Protein AF-A8DVW3-F1 (afdb_monomer)

Foldseek 3Di:
DVVLVVLQVVLLVVQVVVCVVQQKDQVDDDPVQWDADPPNHIDGHPSVPIDRPVVVVPD

Solvent-accessible surface area (backbone atoms only — not comparable to full-atom values): 3526 Å² total; per-residue (Å²): 121,82,66,48,59,56,40,28,54,51,29,46,52,53,47,54,52,52,31,52,75,67,42,35,49,57,89,64,90,46,76,93,32,44,48,75,50,78,95,34,38,34,43,78,49,77,55,91,74,39,45,53,65,68,74,69,70,80,115

InterPro domains:
  IPR000719 Protein kinase domain [PS50011] (1-59)
  IPR001245 Serine-threonine/tyrosine-protein kinase, catalytic domain [PF07714] (6-57)
  IPR008266 Tyrosine-protein kinase, active site [PS00109] (24-36)
  IPR011009 Protein kinase-like domain superfamily [SSF56112] (8-56)
  IPR050122 Receptor Tyrosine Kinase [PTHR24416] (6-57)

Radius of gyration: 13.4 Å; Cα contacts (8 Å, |Δi|>4): 63; chains: 1; bounding box: 32×19×42 Å

Secondary structure (DSSP, 8-state):
-THHHHHHHHHHHHHHHHHHHTTEE-S---GGGEEE-GGG-EEE--GGG-EEGGGGS--

Sequence (59 aa):
TLEGGVGIALGVARGMAYLAEKKCVHRDLAARNIFLGNSGTAKISNIGISQDIYERQFY

pLDDT: mean 80.41, std 14.77, range [44.03, 95.31]

Nearest PDB structures (foldseek):
  3zfx-assembly5_E  TM=9.055E-01  e=3.512E-04  Hom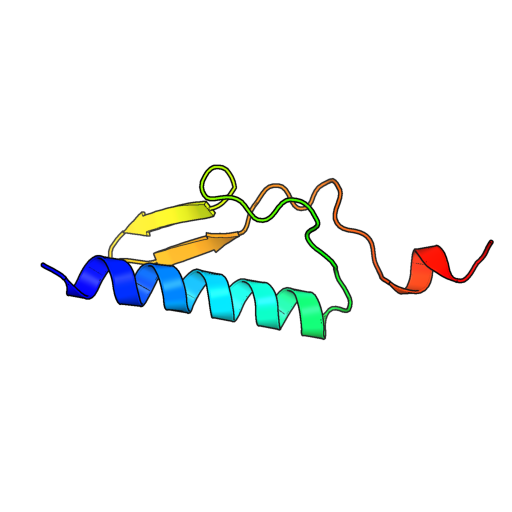o sapiens
  4ueu-assembly1_A  TM=9.501E-01  e=7.688E-04  synthetic construct
  3g6h-assembly1_A  TM=8.564E-01  e=1.098E-03  Gallus gallus
  2brh-assembly1_A  TM=9.209E-01  e=2.708E-02  Homo sapiens
  2ym8-assembly1_A  TM=8.812E-01  e=3.123E-02  Homo sapiens

Organism: Nematostella vectensis (NCBI:txid45351)

Structure (mmCIF, N/CA/C/O backbone):
data_AF-A8DVW3-F1
#
_entry.id   AF-A8DVW3-F1
#
loop_
_atom_site.group_PDB
_atom_site.id
_atom_site.type_symbol
_atom_site.label_atom_id
_atom_site.label_alt_id
_atom_site.label_comp_id
_atom_site.label_asym_id
_atom_site.label_entity_id
_atom_site.label_seq_id
_atom_site.pdbx_PDB_ins_code
_atom_site.Cartn_x
_atom_site.Cartn_y
_atom_site.Cartn_z
_atom_site.occupancy
_atom_site.B_iso_or_equiv
_atom_site.auth_seq_id
_atom_site.auth_comp_id
_atom_site.auth_asym_id
_atom_site.auth_atom_id
_atom_site.pdbx_PDB_model_num
ATOM 1 N N . THR A 1 1 ? 5.782 -4.028 -22.537 1.00 5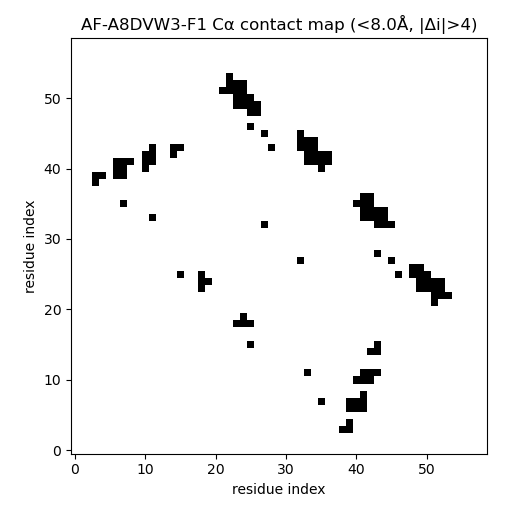2.00 1 THR A N 1
ATOM 2 C CA . THR A 1 1 ? 5.933 -5.280 -21.763 1.00 52.00 1 THR A CA 1
ATOM 3 C C . THR A 1 1 ? 4.766 -5.398 -20.806 1.00 52.00 1 THR A C 1
ATOM 5 O O . THR A 1 1 ? 4.581 -4.516 -19.979 1.00 52.00 1 THR A O 1
ATOM 8 N N . LEU A 1 2 ? 3.942 -6.438 -20.951 1.00 55.47 2 LEU A N 1
ATOM 9 C CA . LEU A 1 2 ? 2.739 -6.670 -20.130 1.00 55.47 2 LEU A CA 1
ATOM 10 C C . LEU A 1 2 ? 3.056 -6.889 -18.633 1.00 55.47 2 LEU A C 1
ATOM 12 O O . LEU A 1 2 ? 2.176 -6.764 -17.788 1.00 55.47 2 LEU A O 1
ATOM 16 N N . GLU A 1 3 ? 4.324 -7.138 -18.296 1.00 60.12 3 GLU A N 1
ATOM 17 C CA . GLU A 1 3 ? 4.790 -7.395 -16.927 1.00 60.12 3 GLU A CA 1
ATOM 18 C C . GLU A 1 3 ? 4.673 -6.192 -15.980 1.0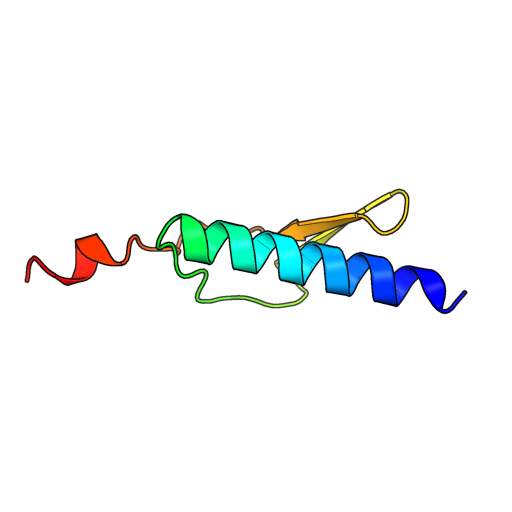0 60.12 3 GLU A C 1
ATOM 20 O O . GLU A 1 3 ? 4.464 -6.367 -14.781 1.00 60.12 3 GLU A O 1
ATOM 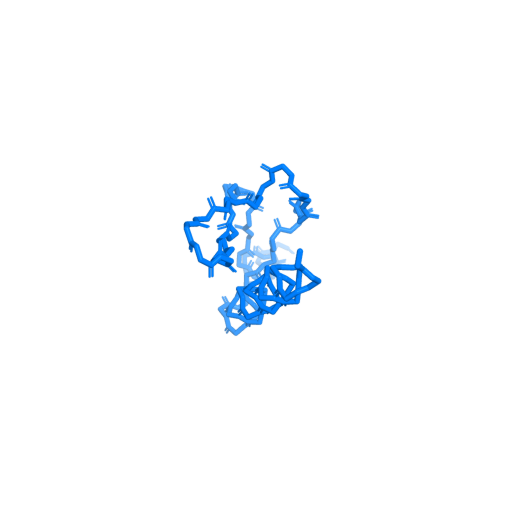25 N N . GLY A 1 4 ? 4.737 -4.961 -16.502 1.00 66.06 4 GLY A N 1
ATOM 26 C CA . GLY A 1 4 ? 4.673 -3.759 -15.665 1.00 66.06 4 GLY A CA 1
ATOM 27 C C . GLY A 1 4 ? 3.325 -3.580 -14.958 1.00 66.06 4 GLY A C 1
ATOM 28 O O . GLY A 1 4 ? 3.283 -3.159 -13.805 1.00 66.06 4 GLY A O 1
ATOM 29 N N . GLY A 1 5 ? 2.220 -3.944 -15.620 1.00 75.94 5 GLY A N 1
ATOM 30 C CA . GLY A 1 5 ? 0.869 -3.774 -15.071 1.00 75.94 5 GLY A CA 1
ATOM 31 C C . GLY A 1 5 ? 0.560 -4.731 -13.917 1.00 75.94 5 GLY A C 1
ATOM 32 O O . GLY A 1 5 ? -0.073 -4.335 -12.938 1.00 75.94 5 GLY A O 1
ATOM 33 N N . VAL A 1 6 ? 1.057 -5.969 -13.996 1.00 84.44 6 VAL A N 1
ATOM 34 C CA . VAL A 1 6 ? 0.844 -6.993 -12.960 1.00 84.44 6 VAL A CA 1
ATOM 35 C C . VAL A 1 6 ? 1.562 -6.614 -11.662 1.00 84.44 6 VAL A C 1
ATOM 37 O O . VAL A 1 6 ? 0.974 -6.724 -10.586 1.00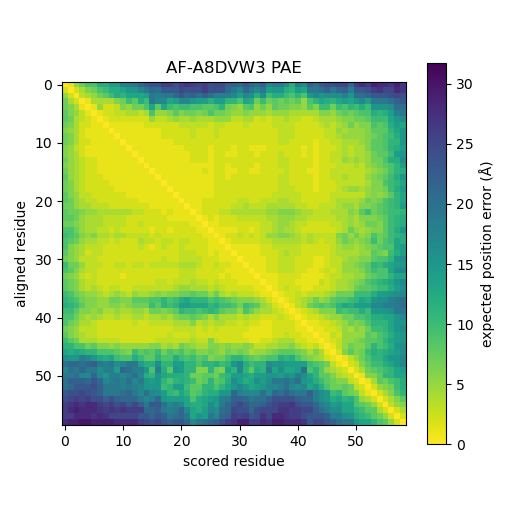 84.44 6 VAL A O 1
ATOM 40 N N . GLY A 1 7 ? 2.796 -6.101 -11.750 1.00 87.06 7 GLY A N 1
ATOM 41 C CA . GLY A 1 7 ? 3.552 -5.630 -10.582 1.00 87.06 7 GLY A CA 1
ATOM 42 C C . GLY A 1 7 ? 2.860 -4.474 -9.853 1.00 87.06 7 GLY A C 1
ATOM 43 O O . GLY A 1 7 ? 2.746 -4.489 -8.626 1.00 87.06 7 GLY A O 1
ATOM 44 N N . ILE A 1 8 ? 2.305 -3.528 -10.616 1.00 89.38 8 ILE A N 1
ATOM 45 C CA . ILE A 1 8 ? 1.554 -2.387 -10.081 1.00 89.38 8 ILE A CA 1
ATOM 46 C C . ILE A 1 8 ? 0.295 -2.862 -9.350 1.00 89.38 8 ILE A C 1
ATOM 48 O O . ILE A 1 8 ? 0.081 -2.493 -8.194 1.00 89.38 8 ILE A O 1
ATOM 52 N N . ALA A 1 9 ? -0.515 -3.713 -9.988 1.00 90.81 9 ALA A N 1
ATOM 53 C CA . ALA A 1 9 ? -1.742 -4.234 -9.387 1.00 90.81 9 ALA A CA 1
ATOM 54 C C . ALA A 1 9 ? -1.455 -5.021 -8.096 1.00 90.81 9 ALA A C 1
ATOM 56 O O . ALA A 1 9 ? -2.135 -4.830 -7.085 1.00 90.81 9 ALA A O 1
ATOM 57 N N . LEU A 1 10 ? -0.402 -5.844 -8.098 1.00 91.69 10 LEU A N 1
ATOM 58 C CA . LEU A 1 10 ? 0.038 -6.584 -6.918 1.00 91.69 10 LEU A CA 1
ATOM 59 C C . LEU A 1 10 ? 0.508 -5.652 -5.790 1.00 91.69 10 LEU A C 1
ATOM 61 O O . LEU A 1 10 ? 0.199 -5.898 -4.623 1.00 91.69 10 LEU A O 1
ATOM 65 N N . GLY A 1 11 ? 1.229 -4.576 -6.118 1.00 91.81 11 G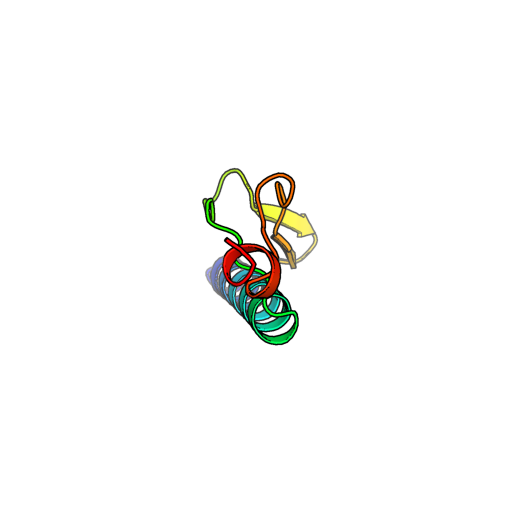LY A N 1
ATOM 66 C CA . GLY A 1 11 ? 1.655 -3.564 -5.148 1.00 91.81 11 GLY A CA 1
ATOM 67 C C . GLY A 1 11 ? 0.471 -2.869 -4.473 1.00 91.81 11 GLY A C 1
ATOM 68 O O . GLY A 1 11 ? 0.430 -2.770 -3.245 1.00 91.81 11 GLY A O 1
ATOM 69 N N . VAL A 1 12 ? -0.534 -2.473 -5.260 1.00 93.81 12 VA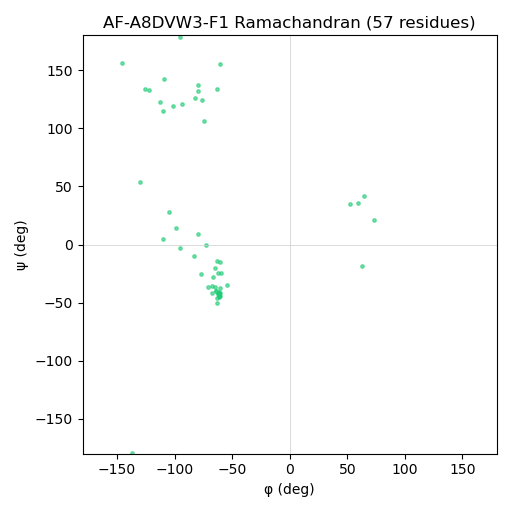L A N 1
ATOM 70 C CA . VAL A 1 12 ? -1.775 -1.875 -4.738 1.00 93.81 12 VAL A CA 1
ATOM 71 C C . VAL A 1 12 ? -2.533 -2.864 -3.851 1.00 93.81 12 VAL A C 1
ATOM 73 O O . VAL A 1 12 ? -2.935 -2.507 -2.744 1.00 93.81 12 VAL A O 1
ATOM 76 N N . ALA A 1 13 ? -2.683 -4.121 -4.279 1.00 94.56 13 ALA A N 1
ATOM 77 C CA . ALA A 1 13 ? -3.367 -5.146 -3.491 1.00 94.56 13 ALA A CA 1
ATOM 78 C C . ALA A 1 13 ? -2.681 -5.389 -2.134 1.00 94.56 13 ALA A C 1
ATOM 80 O O . ALA A 1 13 ? -3.348 -5.424 -1.099 1.00 94.56 13 ALA A O 1
ATOM 81 N N . ARG A 1 14 ? -1.344 -5.483 -2.119 1.00 94.69 14 ARG A N 1
ATOM 82 C CA . ARG A 1 14 ? -0.552 -5.620 -0.883 1.00 94.69 14 ARG A CA 1
ATOM 83 C C . ARG A 1 14 ? -0.719 -4.417 0.044 1.00 94.69 14 ARG A C 1
ATOM 85 O O . ARG A 1 14 ? -0.882 -4.597 1.247 1.00 94.69 14 ARG A O 1
ATOM 92 N N . GLY A 1 15 ? -0.720 -3.204 -0.508 1.00 93.38 15 GLY A N 1
ATOM 93 C CA . GLY A 1 15 ? -0.956 -1.987 0.268 1.00 93.38 15 GLY A CA 1
ATOM 94 C C . GLY A 1 15 ? -2.343 -1.964 0.919 1.00 93.38 15 GLY A C 1
ATOM 95 O O . GLY A 1 15 ? -2.458 -1.658 2.102 1.00 93.38 15 GLY A O 1
ATOM 96 N N . MET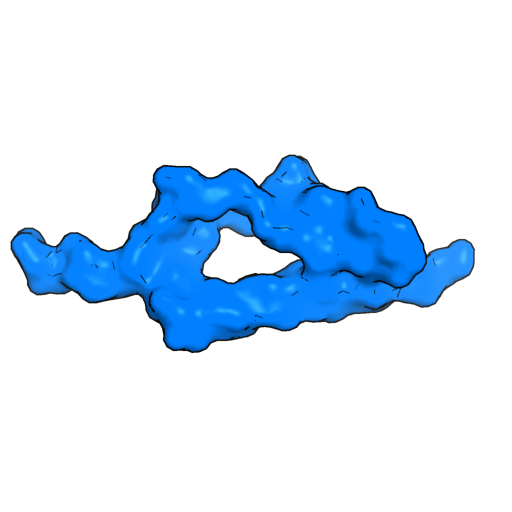 A 1 16 ? -3.394 -2.341 0.182 1.00 94.25 16 MET A N 1
ATOM 97 C CA . MET A 1 16 ? -4.757 -2.390 0.725 1.00 94.25 16 MET A CA 1
ATOM 98 C C . MET A 1 16 ? -4.927 -3.490 1.778 1.00 94.25 16 MET A C 1
ATOM 100 O O . MET A 1 16 ? -5.625 -3.274 2.767 1.00 94.25 16 MET A O 1
ATOM 104 N N . ALA A 1 17 ? -4.261 -4.637 1.606 1.00 95.31 17 ALA A N 1
ATOM 105 C CA . ALA A 1 17 ? -4.234 -5.694 2.615 1.00 95.31 17 ALA A CA 1
ATOM 106 C C . ALA A 1 17 ? -3.580 -5.214 3.923 1.00 95.31 17 ALA A C 1
ATOM 108 O O . ALA A 1 17 ? -4.118 -5.456 5.001 1.00 95.31 17 ALA A O 1
ATOM 109 N N . TYR A 1 18 ? -2.477 -4.463 3.830 1.00 93.12 18 TYR A N 1
ATOM 110 C CA . TYR A 1 18 ? -1.833 -3.851 4.994 1.00 93.12 18 TYR A CA 1
ATOM 111 C C . TYR A 1 18 ? -2.759 -2.859 5.714 1.00 93.12 18 TYR A C 1
ATOM 113 O O . TYR A 1 18 ? -2.864 -2.886 6.939 1.00 93.12 18 TYR A O 1
ATOM 121 N N . LEU A 1 19 ? -3.479 -2.009 4.974 1.00 90.12 19 LEU A N 1
ATOM 122 C CA . LEU A 1 19 ? -4.452 -1.094 5.581 1.00 90.12 19 LEU A CA 1
ATOM 123 C C . LEU A 1 19 ? -5.578 -1.853 6.298 1.00 90.12 19 LEU A C 1
ATOM 125 O O . LEU A 1 19 ? -5.941 -1.485 7.416 1.00 90.12 19 LEU A O 1
ATOM 129 N N . ALA A 1 20 ? -6.073 -2.945 5.709 1.00 89.81 20 ALA A N 1
ATOM 130 C CA . ALA A 1 20 ? -7.087 -3.793 6.332 1.00 89.81 20 ALA A CA 1
ATOM 131 C C . ALA A 1 20 ? -6.590 -4.430 7.643 1.00 89.81 20 ALA A C 1
ATOM 133 O O . ALA A 1 20 ? -7.314 -4.413 8.639 1.00 89.81 20 ALA A O 1
ATOM 134 N N . GLU A 1 21 ? -5.346 -4.920 7.683 1.00 92.25 21 GLU A N 1
ATOM 135 C CA . GLU A 1 21 ? -4.716 -5.439 8.908 1.00 92.25 21 GLU A CA 1
ATOM 136 C C . GLU A 1 21 ? -4.622 -4.361 10.001 1.00 92.25 21 GLU A C 1
ATOM 138 O O . GLU A 1 21 ? -4.853 -4.631 11.181 1.00 92.25 21 GLU A O 1
ATOM 143 N N . LYS A 1 22 ? -4.354 -3.111 9.606 1.00 88.12 22 LYS A N 1
ATOM 144 C CA . LYS A 1 22 ? -4.342 -1.943 10.500 1.00 88.12 22 LYS A CA 1
ATOM 145 C C . LYS A 1 22 ? -5.730 -1.384 10.812 1.00 88.12 22 LYS A C 1
ATOM 147 O O . LYS A 1 22 ? -5.809 -0.318 11.411 1.00 88.12 22 LYS A O 1
ATOM 152 N N . LYS A 1 23 ? -6.808 -2.076 10.420 1.00 86.75 23 LYS A N 1
ATOM 153 C CA . LYS A 1 23 ? -8.200 -1.630 10.614 1.00 86.75 23 LYS A CA 1
ATOM 154 C C . LYS A 1 23 ? -8.432 -0.215 10.081 1.00 86.75 23 LYS A C 1
ATOM 156 O O . LYS A 1 23 ? -9.205 0.559 10.634 1.00 86.75 23 LYS A O 1
ATOM 161 N N . CYS A 1 24 ? -7.754 0.108 8.988 1.00 84.38 24 CYS A N 1
ATOM 162 C CA . CYS A 1 24 ? -7.760 1.412 8.358 1.00 84.38 24 CYS A CA 1
ATOM 163 C C . CYS A 1 24 ? -8.457 1.298 7.001 1.00 84.38 24 CYS A C 1
ATOM 165 O O . CYS A 1 24 ? -8.070 0.499 6.145 1.00 84.38 24 CYS A O 1
ATOM 167 N N . VAL A 1 25 ? -9.510 2.087 6.794 1.00 87.12 25 VAL A N 1
ATOM 168 C CA . VAL A 1 25 ? -10.250 2.096 5.524 1.00 87.12 25 VAL A CA 1
ATOM 169 C C . VAL A 1 25 ? -9.823 3.309 4.704 1.00 87.12 25 VAL A C 1
ATOM 171 O O . VAL A 1 25 ? -10.063 4.435 5.125 1.00 87.12 25 VAL A O 1
ATOM 174 N N . HIS A 1 26 ? -9.265 3.079 3.511 1.00 88.75 26 HIS A N 1
ATOM 175 C CA . HIS A 1 26 ? -8.733 4.141 2.643 1.00 88.75 26 HIS A CA 1
ATOM 176 C C . HIS A 1 26 ? -9.793 5.135 2.132 1.00 88.75 26 HIS A C 1
ATOM 178 O O . HIS A 1 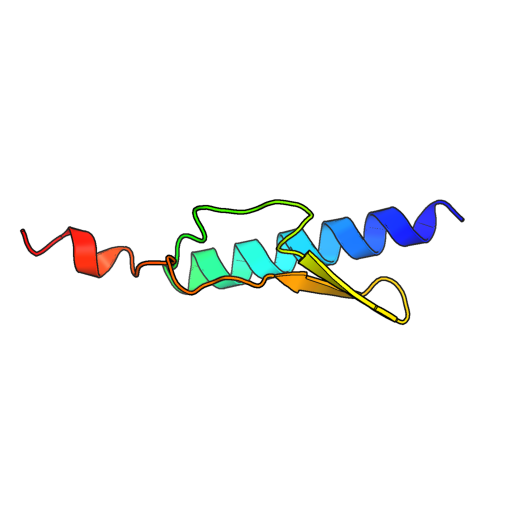26 ? -9.551 6.334 2.049 1.00 88.75 26 HIS A O 1
ATOM 184 N N . ARG A 1 27 ? -10.980 4.628 1.763 1.00 87.25 27 ARG A N 1
ATOM 185 C CA . ARG A 1 27 ? -12.165 5.366 1.256 1.00 87.25 27 ARG A CA 1
ATOM 186 C C . ARG A 1 27 ? -12.026 6.130 -0.062 1.00 87.25 27 ARG A C 1
ATOM 188 O O . ARG A 1 27 ? -13.048 6.372 -0.689 1.00 87.25 27 ARG A O 1
ATOM 195 N N . ASP A 1 28 ? -10.817 6.436 -0.516 1.00 88.44 28 ASP A N 1
ATOM 196 C CA . ASP A 1 28 ? -10.587 7.053 -1.830 1.00 88.44 28 ASP A CA 1
ATOM 197 C C . ASP A 1 28 ? -9.508 6.308 -2.630 1.00 88.44 28 ASP A C 1
ATOM 199 O O . ASP A 1 28 ? -8.481 6.864 -3.011 1.00 88.44 28 ASP A O 1
ATOM 203 N N . LEU A 1 29 ? -9.668 4.992 -2.807 1.00 91.56 29 LEU A N 1
ATOM 204 C CA . LEU A 1 29 ? -8.727 4.218 -3.621 1.00 91.56 29 LEU A CA 1
ATOM 205 C C . LEU A 1 29 ? -8.979 4.513 -5.106 1.00 91.56 29 LEU A C 1
ATOM 207 O O . LEU A 1 29 ? -9.955 4.044 -5.687 1.00 91.56 29 LEU A O 1
ATOM 211 N N . ALA A 1 30 ? -8.083 5.280 -5.719 1.00 91.88 30 ALA A N 1
ATOM 212 C CA . ALA A 1 30 ? -8.149 5.655 -7.125 1.00 91.88 30 ALA A CA 1
ATOM 213 C C . ALA A 1 30 ? -6.738 5.757 -7.711 1.00 91.88 30 ALA A C 1
ATOM 215 O O . ALA A 1 30 ? -5.790 6.034 -6.982 1.00 91.88 30 ALA A O 1
ATOM 216 N N . ALA A 1 31 ? -6.597 5.604 -9.032 1.00 91.44 31 ALA A N 1
ATOM 217 C CA . ALA A 1 31 ? -5.294 5.642 -9.709 1.00 91.44 31 ALA A CA 1
ATOM 218 C C . ALA A 1 31 ? -4.482 6.919 -9.405 1.00 91.44 31 ALA A C 1
ATOM 220 O O . ALA A 1 31 ? -3.270 6.849 -9.243 1.00 91.44 31 ALA A O 1
ATOM 221 N N . ARG A 1 32 ? -5.150 8.070 -9.243 1.00 93.31 32 ARG A N 1
ATOM 222 C CA . ARG A 1 32 ? -4.522 9.348 -8.848 1.00 93.31 32 ARG A CA 1
ATOM 223 C C . ARG A 1 32 ? -3.859 9.325 -7.461 1.00 93.31 32 ARG A C 1
ATOM 225 O O . ARG A 1 32 ? -2.954 10.109 -7.214 1.00 93.31 32 ARG A O 1
ATOM 232 N N . ASN A 1 33 ? -4.305 8.427 -6.582 1.00 92.38 33 ASN A N 1
ATOM 233 C CA . ASN A 1 33 ? -3.785 8.227 -5.227 1.00 92.38 33 ASN A CA 1
ATOM 234 C C . ASN A 1 33 ? -2.803 7.042 -5.168 1.00 92.38 33 ASN A C 1
ATOM 236 O O . ASN A 1 33 ? -2.488 6.539 -4.090 1.00 92.38 33 ASN A O 1
ATOM 240 N N . ILE A 1 34 ? -2.333 6.564 -6.325 1.00 93.31 34 ILE A N 1
ATOM 241 C CA . ILE A 1 34 ? -1.283 5.556 -6.423 1.00 93.31 34 ILE A CA 1
ATOM 242 C C . ILE A 1 34 ? -0.030 6.220 -6.985 1.00 93.31 34 ILE A C 1
ATOM 244 O O . ILE A 1 34 ? 0.010 6.636 -8.141 1.00 93.31 34 ILE A O 1
ATOM 248 N N . PHE A 1 35 ? 1.021 6.282 -6.174 1.00 92.06 35 PHE A N 1
ATOM 249 C CA . PHE A 1 35 ? 2.341 6.672 -6.650 1.00 92.06 35 PHE A CA 1
ATOM 250 C C . PHE A 1 35 ? 3.031 5.471 -7.287 1.00 92.06 35 PHE A C 1
ATOM 252 O O . PHE A 1 35 ? 3.178 4.421 -6.657 1.00 92.06 35 PHE A O 1
ATOM 259 N N . LEU A 1 36 ? 3.478 5.644 -8.528 1.00 91.62 36 LEU A N 1
ATOM 260 C CA . LEU A 1 36 ? 4.290 4.664 -9.234 1.00 91.62 36 LEU A CA 1
ATOM 261 C C . LEU A 1 36 ? 5.764 5.009 -9.036 1.00 91.62 36 LEU A C 1
ATOM 263 O O . LEU A 1 36 ? 6.205 6.105 -9.376 1.00 91.62 36 LEU A O 1
ATOM 267 N N . GLY A 1 37 ? 6.513 4.080 -8.459 1.00 84.38 37 GLY A N 1
ATOM 268 C CA . GLY A 1 37 ? 7.963 4.130 -8.425 1.00 84.38 37 GLY A CA 1
ATOM 269 C C . GLY A 1 37 ? 8.571 3.328 -9.571 1.00 84.38 37 GLY A C 1
ATOM 270 O O . GLY A 1 37 ? 7.885 2.678 -10.367 1.00 84.38 37 GLY A O 1
ATOM 271 N N . ASN A 1 38 ? 9.897 3.343 -9.634 1.00 80.56 38 ASN A N 1
ATOM 272 C CA . ASN A 1 38 ? 10.639 2.581 -10.628 1.00 80.56 38 ASN A CA 1
ATOM 273 C C . ASN A 1 38 ? 10.362 1.072 -10.479 1.00 80.56 38 ASN A C 1
ATOM 275 O O . ASN A 1 38 ? 10.004 0.581 -9.403 1.00 80.56 38 ASN A O 1
ATOM 279 N N . SER A 1 39 ? 10.533 0.337 -11.580 1.00 77.06 39 SER A N 1
ATOM 280 C CA . SER A 1 39 ? 10.430 -1.130 -11.612 1.00 77.06 39 SER A CA 1
ATOM 281 C C . SER A 1 39 ? 9.067 -1.690 -11.176 1.00 77.06 39 SER A C 1
ATOM 283 O O . SER A 1 39 ? 8.998 -2.739 -10.542 1.00 77.06 39 SER A O 1
ATOM 285 N N . GLY A 1 40 ? 7.968 -0.998 -11.504 1.00 74.44 40 GLY A N 1
ATOM 286 C CA . GLY A 1 40 ? 6.608 -1.497 -11.255 1.00 74.44 40 GLY A CA 1
ATOM 287 C C . GLY A 1 40 ? 6.186 -1.465 -9.783 1.00 74.44 40 GLY A C 1
ATOM 288 O O . GLY A 1 40 ? 5.270 -2.185 -9.389 1.00 74.44 40 GLY A O 1
ATOM 289 N N . THR A 1 41 ? 6.844 -0.643 -8.962 1.00 82.88 41 THR A N 1
ATOM 290 C CA . THR A 1 41 ? 6.455 -0.442 -7.563 1.00 82.88 41 THR A CA 1
ATOM 291 C C . THR A 1 41 ? 5.272 0.523 -7.470 1.00 82.88 41 THR A C 1
ATOM 293 O O . THR A 1 41 ? 5.285 1.588 -8.077 1.00 82.88 41 THR A O 1
ATOM 296 N N . ALA A 1 42 ? 4.242 0.163 -6.702 1.00 91.56 42 ALA A N 1
ATOM 297 C CA . ALA A 1 42 ? 3.062 0.997 -6.474 1.00 91.56 42 ALA A CA 1
ATOM 298 C C . ALA A 1 42 ? 2.873 1.255 -4.975 1.00 91.56 42 ALA A C 1
ATOM 300 O O . ALA A 1 42 ? 2.956 0.325 -4.170 1.00 91.56 42 ALA A O 1
ATOM 301 N N . LYS A 1 43 ? 2.624 2.512 -4.598 1.00 91.06 43 LYS A N 1
ATOM 302 C CA . LYS A 1 43 ? 2.382 2.937 -3.213 1.00 91.06 43 LYS A CA 1
ATOM 303 C C . LYS A 1 43 ? 1.065 3.694 -3.111 1.00 91.06 43 LYS A C 1
ATOM 305 O O . LYS A 1 43 ? 0.803 4.588 -3.907 1.00 91.06 43 LYS A O 1
ATOM 310 N N . ILE A 1 44 ? 0.269 3.345 -2.109 1.00 92.12 44 ILE A N 1
ATOM 311 C CA . ILE A 1 44 ? -1.012 3.993 -1.814 1.00 92.12 44 ILE A CA 1
ATOM 312 C C . ILE A 1 44 ? -0.755 5.300 -1.054 1.00 92.12 44 ILE A C 1
ATOM 314 O O . ILE A 1 44 ? 0.097 5.335 -0.164 1.00 92.12 44 ILE A O 1
ATOM 318 N N . SER A 1 45 ? -1.470 6.367 -1.407 1.00 89.56 45 SER A N 1
ATOM 319 C CA . SER A 1 45 ? -1.344 7.697 -0.805 1.00 89.56 45 SER A CA 1
ATOM 320 C C . SER A 1 45 ? -2.693 8.363 -0.548 1.00 89.56 45 SER A C 1
ATOM 322 O O . SER A 1 45 ? -3.732 7.794 -0.843 1.00 89.56 45 SER A O 1
ATOM 324 N N . ASN A 1 46 ? -2.678 9.585 -0.003 1.00 83.75 46 ASN A N 1
ATOM 325 C CA . ASN A 1 46 ? -3.883 10.335 0.368 1.00 83.75 46 ASN A CA 1
ATOM 326 C C . ASN A 1 46 ? -4.703 9.665 1.494 1.00 83.75 46 ASN A C 1
ATOM 328 O O . ASN A 1 46 ? -5.931 9.664 1.501 1.00 83.75 46 ASN A O 1
ATOM 332 N N . ILE A 1 47 ? -3.990 9.142 2.499 1.00 75.44 47 ILE A N 1
ATOM 333 C CA . ILE A 1 47 ? -4.549 8.489 3.698 1.00 75.44 47 ILE A CA 1
ATOM 334 C C . ILE A 1 47 ? -5.189 9.518 4.663 1.00 75.44 47 ILE A C 1
ATOM 336 O O . ILE A 1 47 ? -5.754 9.145 5.679 1.00 75.44 47 ILE A O 1
ATOM 340 N N . GLY A 1 48 ? -5.172 10.822 4.355 1.00 65.75 48 GLY A N 1
ATOM 341 C CA . GLY A 1 48 ? -5.645 11.895 5.249 1.00 65.75 48 GLY A CA 1
ATOM 342 C C . GLY A 1 48 ? -7.128 11.832 5.652 1.00 65.75 48 GLY A C 1
ATOM 343 O O . GLY A 1 48 ? -7.519 12.479 6.615 1.00 65.75 48 GLY A O 1
ATOM 344 N N . ILE A 1 49 ? -7.942 11.035 4.951 1.00 64.12 49 ILE A N 1
ATOM 345 C CA . ILE A 1 49 ? -9.346 10.730 5.298 1.00 64.12 49 ILE A CA 1
ATOM 346 C C . ILE A 1 49 ? -9.556 9.279 5.757 1.00 64.12 49 ILE A C 1
ATOM 348 O O . ILE A 1 49 ? -10.694 8.829 5.933 1.00 64.12 49 ILE A O 1
ATOM 352 N N . SER A 1 50 ? -8.473 8.517 5.887 1.00 66.56 50 SER A N 1
ATOM 353 C CA . SER A 1 50 ? -8.543 7.137 6.339 1.00 66.56 50 SER A CA 1
ATOM 354 C C . SER A 1 50 ? -8.757 7.130 7.843 1.00 66.56 50 SER A C 1
ATOM 356 O O . SER A 1 50 ? -8.007 7.752 8.587 1.00 66.56 50 SER A O 1
ATOM 358 N N . GLN A 1 51 ? -9.820 6.462 8.273 1.00 63.91 51 GLN A N 1
ATOM 359 C CA . GLN A 1 51 ? -10.221 6.404 9.676 1.00 63.91 51 GLN A CA 1
ATOM 360 C C . GLN A 1 51 ? -9.973 5.003 10.217 1.00 63.91 51 GLN A C 1
ATOM 362 O O . GLN A 1 51 ? -10.216 4.015 9.506 1.00 63.91 51 GLN A O 1
ATOM 367 N N . ASP A 1 52 ? -9.541 4.939 11.474 1.00 65.19 52 ASP A N 1
ATOM 368 C CA . ASP A 1 52 ? -9.558 3.703 12.245 1.00 65.19 52 ASP A CA 1
ATOM 369 C C . ASP A 1 52 ? -11.019 3.258 12.414 1.00 65.19 52 ASP A C 1
ATOM 371 O O . ASP A 1 52 ? -11.915 4.056 12.710 1.00 65.19 52 ASP A O 1
ATOM 375 N N . ILE A 1 53 ? -11.287 1.976 12.187 1.00 60.06 53 ILE A N 1
ATOM 376 C CA . ILE A 1 53 ? -12.622 1.391 12.339 1.00 60.06 53 ILE A CA 1
ATOM 377 C C . ILE A 1 53 ? -13.145 1.561 13.781 1.00 60.06 53 ILE A C 1
ATOM 379 O O . ILE A 1 53 ? -14.362 1.625 13.968 1.00 60.06 53 ILE A O 1
ATOM 383 N N . TYR A 1 54 ? -12.269 1.708 14.782 1.00 58.22 54 TYR A N 1
ATOM 384 C CA . TYR A 1 54 ? -12.676 1.935 16.174 1.00 58.22 54 TYR A CA 1
ATOM 385 C C . TYR A 1 54 ? -13.139 3.360 16.490 1.00 58.22 54 TYR A C 1
ATOM 387 O O . TYR A 1 54 ? -13.977 3.527 17.374 1.00 58.22 54 TYR A O 1
ATOM 395 N N . GLU A 1 55 ? -12.697 4.381 15.752 1.00 56.62 55 GLU A N 1
ATOM 396 C CA . GLU A 1 55 ? -13.169 5.763 15.967 1.00 56.62 55 GLU A CA 1
ATOM 397 C C . GLU A 1 55 ? -14.664 5.924 15.648 1.00 56.62 55 GLU A C 1
ATOM 399 O O . GLU A 1 55 ? -15.315 6.841 16.141 1.00 56.62 55 GLU A O 1
ATOM 404 N N . ARG A 1 56 ? -15.245 5.005 14.866 1.00 54.28 56 ARG A N 1
ATOM 405 C CA . ARG A 1 56 ? -16.681 4.990 14.550 1.00 54.28 56 ARG A CA 1
ATOM 406 C C . ARG A 1 56 ? -17.570 4.322 15.599 1.00 54.28 56 ARG A C 1
ATOM 408 O O . ARG A 1 56 ? -18.783 4.402 15.448 1.00 54.28 56 ARG A O 1
ATOM 415 N N . GLN A 1 57 ? -17.014 3.641 16.602 1.00 50.53 57 GLN A N 1
ATOM 416 C CA . GLN A 1 57 ? -17.814 2.906 17.596 1.00 50.53 57 GLN A CA 1
ATOM 417 C C . GLN A 1 57 ? -18.095 3.701 18.883 1.00 50.53 57 GLN A C 1
ATOM 419 O O . GLN A 1 57 ? -18.815 3.205 19.743 1.00 50.53 57 GLN A O 1
ATOM 424 N N . PHE A 1 58 ? -17.562 4.921 19.017 1.00 47.44 58 PHE A N 1
ATOM 425 C CA . PHE A 1 58 ? -17.720 5.764 20.212 1.00 47.44 58 PHE A CA 1
ATOM 426 C C . PHE A 1 58 ? -18.714 6.926 20.044 1.00 47.44 58 PHE A C 1
ATOM 428 O O . PHE A 1 58 ? -18.577 7.947 20.719 1.00 47.44 58 PHE A O 1
ATOM 435 N N . TYR A 1 59 ? -19.719 6.784 19.177 1.00 44.03 59 TYR A N 1
ATOM 436 C CA . TYR A 1 59 ? -20.857 7.706 19.132 1.00 44.03 59 TYR A CA 1
ATOM 437 C C . TYR A 1 59 ? -22.179 6.950 19.060 1.00 44.03 59 TYR A C 1
ATOM 439 O O . TYR A 1 59 ? -22.264 6.018 18.228 1.00 44.03 59 TYR A O 1
#

Mean predicted aligned error: 7.37 Å